Protein AF-A0A832XQK9-F1 (afdb_monomer_lite)

Structure (mmCIF, N/CA/C/O backbone):
data_AF-A0A832XQK9-F1
#
_entry.id   AF-A0A832XQK9-F1
#
loop_
_atom_site.group_PDB
_atom_site.id
_atom_site.type_symbol
_atom_site.label_atom_id
_atom_site.label_alt_id
_atom_site.label_comp_id
_atom_site.label_asym_id
_atom_site.label_entity_id
_atom_site.label_seq_id
_atom_site.pdbx_PDB_ins_code
_atom_site.Cartn_x
_atom_site.Cartn_y
_atom_site.Cartn_z
_atom_site.occupancy
_atom_site.B_iso_or_equiv
_atom_site.auth_seq_id
_atom_site.auth_comp_id
_atom_site.auth_asym_id
_atom_site.auth_atom_id
_atom_site.pdbx_PDB_model_num
ATOM 1 N N . GLU A 1 1 ? 8.154 -8.924 33.705 1.00 42.25 1 GLU A N 1
ATOM 2 C CA . GLU A 1 1 ? 8.379 -8.193 32.437 1.00 42.25 1 GLU A CA 1
ATOM 3 C C . GLU A 1 1 ? 7.563 -8.811 31.301 1.00 42.25 1 GLU A C 1
ATOM 5 O O . GLU A 1 1 ? 7.746 -9.981 30.993 1.00 42.25 1 GLU A O 1
ATOM 10 N N . THR A 1 2 ? 6.622 -8.068 30.712 1.00 49.50 2 THR A N 1
ATOM 11 C CA . THR A 1 2 ? 5.924 -8.478 29.480 1.00 49.50 2 THR A CA 1
ATOM 12 C C . THR A 1 2 ? 6.888 -8.351 28.293 1.00 49.50 2 THR A C 1
ATOM 14 O O . THR A 1 2 ? 7.481 -7.279 28.152 1.00 49.50 2 THR A O 1
ATOM 17 N N . PRO A 1 3 ? 7.079 -9.386 27.453 1.00 54.00 3 PRO A N 1
ATOM 18 C CA . PRO A 1 3 ? 7.988 -9.307 26.313 1.00 54.00 3 PRO A CA 1
ATOM 19 C C . PRO A 1 3 ? 7.544 -8.181 25.375 1.00 54.00 3 PRO A C 1
ATOM 21 O O . PRO A 1 3 ? 6.365 -8.090 25.039 1.00 54.00 3 PRO A O 1
ATOM 24 N N . VAL A 1 4 ? 8.472 -7.312 24.969 1.00 59.16 4 VAL A N 1
ATOM 25 C CA . VAL A 1 4 ? 8.212 -6.321 23.919 1.00 59.16 4 VAL A CA 1
ATOM 26 C C . VAL A 1 4 ? 7.977 -7.095 22.628 1.00 59.16 4 VAL A C 1
ATOM 28 O O . VAL A 1 4 ? 8.878 -7.756 22.115 1.00 59.16 4 VAL A O 1
ATOM 31 N N . ASP A 1 5 ? 6.739 -7.066 22.151 1.00 59.19 5 ASP A N 1
ATOM 32 C CA . ASP A 1 5 ? 6.314 -7.790 20.965 1.00 59.19 5 ASP A CA 1
ATOM 33 C C . ASP A 1 5 ? 6.904 -7.107 19.719 1.00 59.19 5 ASP A C 1
ATOM 35 O O . ASP A 1 5 ? 6.392 -6.104 19.214 1.00 59.19 5 ASP A O 1
ATOM 39 N N . PHE A 1 6 ? 8.036 -7.626 19.235 1.00 50.81 6 PHE A N 1
ATOM 40 C CA . PHE A 1 6 ? 8.734 -7.122 18.047 1.00 50.81 6 PHE A CA 1
ATOM 41 C C . PHE A 1 6 ? 7.914 -7.280 16.755 1.00 50.81 6 PHE A C 1
ATOM 43 O O . PHE A 1 6 ? 8.339 -6.796 15.710 1.00 50.81 6 PHE A O 1
ATOM 50 N N . SER A 1 7 ? 6.735 -7.909 16.804 1.00 53.75 7 SER A N 1
ATOM 51 C CA . SER A 1 7 ? 5.828 -8.068 15.660 1.00 53.75 7 SER A CA 1
ATOM 52 C C . SER A 1 7 ? 5.140 -6.759 15.232 1.00 53.75 7 SER A C 1
ATOM 54 O O . SER A 1 7 ? 4.765 -6.592 14.069 1.00 53.75 7 SER A O 1
ATOM 56 N N . LEU A 1 8 ? 5.031 -5.780 16.140 1.00 50.72 8 LEU A N 1
ATOM 57 C CA . LEU A 1 8 ? 4.363 -4.497 15.874 1.00 50.72 8 LEU A CA 1
ATOM 58 C C . LEU A 1 8 ? 5.087 -3.625 14.834 1.00 50.72 8 LEU A C 1
ATOM 60 O O . LEU A 1 8 ? 4.439 -2.850 14.133 1.00 50.72 8 LEU A O 1
ATOM 64 N N . VAL A 1 9 ? 6.411 -3.748 14.706 1.00 49.66 9 VAL A N 1
ATOM 65 C CA . VAL A 1 9 ? 7.229 -2.775 13.959 1.00 49.66 9 VAL A CA 1
ATOM 66 C C . VAL A 1 9 ? 7.551 -3.207 12.518 1.00 49.66 9 VAL A C 1
ATOM 68 O O . VAL A 1 9 ? 7.473 -2.351 11.642 1.00 49.66 9 VAL A O 1
ATOM 71 N N . PRO A 1 10 ? 7.818 -4.487 12.185 1.00 58.06 10 PRO A N 1
ATOM 72 C CA . PRO A 1 10 ? 8.023 -4.894 10.800 1.00 58.06 10 PRO A CA 1
ATOM 73 C C . PRO A 1 10 ? 6.745 -5.319 10.078 1.00 58.06 10 PRO A C 1
ATOM 75 O O . PRO A 1 10 ? 6.750 -5.264 8.857 1.00 58.06 10 PRO A O 1
ATOM 78 N N . LEU A 1 11 ? 5.674 -5.739 10.773 1.00 53.31 11 LEU A N 1
ATOM 79 C CA . LEU A 1 11 ? 4.445 -6.229 10.122 1.00 53.31 11 LEU A CA 1
ATOM 80 C C . LEU A 1 11 ? 3.352 -5.154 9.998 1.00 53.31 11 LEU A C 1
ATOM 82 O O . LEU A 1 11 ? 2.630 -5.115 9.005 1.00 53.31 11 LEU A O 1
ATOM 86 N N . GLY A 1 12 ? 3.262 -4.236 10.966 1.00 60.50 12 GLY A N 1
ATOM 87 C CA . GLY A 1 12 ? 2.307 -3.123 10.918 1.00 60.50 12 GLY A CA 1
ATOM 88 C C . GLY A 1 12 ? 2.576 -2.160 9.757 1.00 60.50 12 GLY A C 1
ATOM 89 O O . GLY A 1 12 ? 1.643 -1.712 9.092 1.00 60.50 12 GLY A O 1
ATOM 90 N N . MET A 1 13 ? 3.856 -1.903 9.456 1.00 60.34 13 MET A N 1
ATOM 91 C CA . MET A 1 13 ? 4.268 -1.095 8.303 1.00 60.34 13 MET A CA 1
ATOM 92 C C . MET A 1 13 ? 3.773 -1.659 6.957 1.00 60.34 13 MET A C 1
ATOM 94 O O . MET A 1 13 ? 3.115 -0.911 6.240 1.00 60.34 13 MET A O 1
ATOM 98 N N . PRO A 1 14 ? 4.002 -2.937 6.600 1.00 60.12 14 PRO A N 1
ATOM 99 C CA . PRO A 1 14 ? 3.483 -3.518 5.362 1.00 60.12 14 PRO A CA 1
ATOM 100 C C . PRO A 1 14 ? 1.967 -3.747 5.372 1.00 60.12 14 PRO A C 1
ATOM 102 O O . PRO A 1 14 ? 1.362 -3.825 4.307 1.00 60.12 14 PRO A O 1
ATOM 105 N N . MET A 1 15 ? 1.318 -3.832 6.538 1.00 64.88 15 MET A N 1
ATOM 106 C CA . MET A 1 15 ? -0.150 -3.828 6.592 1.00 64.88 15 MET A CA 1
ATOM 107 C C . MET A 1 15 ? -0.744 -2.455 6.239 1.00 64.88 15 MET A C 1
ATOM 109 O O . MET A 1 15 ? -1.805 -2.399 5.623 1.00 64.88 15 MET A O 1
ATOM 113 N N . LEU A 1 16 ? -0.068 -1.360 6.604 1.00 74.25 16 LEU A N 1
ATOM 114 C CA . LEU A 1 16 ? -0.450 0.008 6.232 1.00 74.25 16 LEU A CA 1
ATOM 115 C C . LEU A 1 16 ? -0.054 0.348 4.790 1.00 74.25 16 LEU A C 1
ATOM 117 O O . LEU A 1 16 ? -0.866 0.833 4.004 1.00 74.25 16 LEU A O 1
ATOM 121 N N . ALA A 1 17 ? 1.198 0.078 4.437 1.00 72.75 17 ALA A N 1
ATOM 122 C CA . ALA A 1 17 ? 1.734 0.205 3.094 1.00 72.75 17 ALA A CA 1
ATOM 123 C C . ALA A 1 17 ? 1.720 -1.181 2.447 1.00 72.75 17 ALA A C 1
ATOM 125 O O . ALA A 1 17 ? 2.714 -1.901 2.488 1.00 72.75 17 ALA A O 1
ATOM 126 N N . GLY A 1 18 ? 0.569 -1.565 1.888 1.00 75.19 18 GLY A N 1
ATOM 127 C CA . GLY A 1 18 ? 0.411 -2.855 1.218 1.00 75.19 18 GLY A CA 1
ATOM 128 C C . GLY A 1 18 ? 1.531 -3.139 0.200 1.00 75.19 18 GLY A C 1
ATOM 129 O O . GLY A 1 18 ? 2.136 -2.209 -0.343 1.00 75.19 18 GLY A O 1
ATOM 130 N N . PRO A 1 19 ? 1.802 -4.415 -0.122 1.00 75.44 19 PRO A N 1
ATOM 131 C CA . PRO A 1 19 ? 2.907 -4.799 -1.005 1.00 75.44 19 PRO A CA 1
ATOM 132 C C . PRO A 1 19 ? 2.845 -4.114 -2.382 1.00 75.44 19 PRO A C 1
ATOM 134 O O . PRO A 1 19 ? 3.877 -3.717 -2.916 1.00 75.44 19 PRO A O 1
ATOM 137 N N . GLY A 1 20 ? 1.641 -3.884 -2.921 1.00 77.81 20 GLY A N 1
ATOM 138 C CA . GLY A 1 20 ? 1.455 -3.140 -4.173 1.00 77.81 20 GLY A CA 1
ATOM 139 C C . GLY A 1 20 ? 1.853 -1.663 -4.080 1.00 77.81 20 GLY A C 1
ATOM 140 O O . GLY A 1 20 ? 2.425 -1.123 -5.026 1.00 77.81 20 GLY A O 1
ATOM 141 N N . SER A 1 21 ? 1.613 -1.024 -2.932 1.00 83.25 21 SER A N 1
ATOM 142 C CA . SER A 1 21 ? 1.985 0.369 -2.660 1.00 83.25 21 SER A CA 1
ATOM 143 C C . SER A 1 21 ? 3.503 0.536 -2.611 1.00 83.25 21 SER A C 1
ATOM 145 O O . SER A 1 21 ? 4.039 1.500 -3.152 1.00 83.25 21 SER A O 1
ATOM 147 N N . ILE A 1 22 ? 4.201 -0.429 -2.000 1.00 86.06 22 ILE A N 1
ATOM 148 C CA . ILE A 1 22 ? 5.667 -0.444 -1.920 1.00 86.06 22 ILE A CA 1
ATOM 149 C C . ILE A 1 22 ? 6.266 -0.559 -3.326 1.00 86.06 22 ILE A C 1
ATOM 151 O O . ILE A 1 22 ? 7.105 0.261 -3.703 1.00 86.06 22 ILE A O 1
ATOM 155 N N . SER A 1 23 ? 5.800 -1.523 -4.129 1.00 83.44 23 SER A N 1
ATOM 156 C CA . SER A 1 23 ? 6.256 -1.691 -5.515 1.00 83.44 23 SER A CA 1
ATOM 157 C C . SER A 1 23 ? 6.018 -0.441 -6.364 1.00 83.44 23 SER A C 1
ATOM 159 O O . SER A 1 23 ? 6.893 -0.059 -7.137 1.00 83.44 23 SER A O 1
ATOM 161 N N . LEU A 1 24 ? 4.872 0.225 -6.192 1.00 84.38 24 LEU A N 1
ATOM 162 C CA . LEU A 1 24 ? 4.540 1.440 -6.933 1.00 84.38 24 LEU A CA 1
ATOM 163 C C . LEU A 1 24 ? 5.477 2.604 -6.591 1.00 84.38 24 LEU A C 1
ATOM 165 O O . LEU A 1 24 ? 5.958 3.277 -7.497 1.00 84.38 24 LEU A O 1
ATOM 169 N N . VAL A 1 25 ? 5.764 2.843 -5.309 1.00 86.94 25 VAL A N 1
ATOM 170 C CA . VAL A 1 25 ? 6.683 3.922 -4.903 1.00 86.94 25 VAL A CA 1
ATOM 171 C C . VAL A 1 25 ? 8.095 3.662 -5.428 1.00 86.94 25 VAL A C 1
ATOM 173 O O . VAL A 1 25 ? 8.741 4.594 -5.906 1.00 86.94 25 VAL A O 1
ATOM 176 N N . ILE A 1 26 ? 8.553 2.406 -5.402 1.00 86.62 26 ILE A N 1
ATOM 177 C CA . ILE A 1 26 ? 9.841 2.019 -5.994 1.00 86.62 26 ILE A CA 1
ATOM 178 C C . ILE A 1 26 ? 9.833 2.303 -7.501 1.00 86.62 26 ILE A C 1
ATOM 180 O O . ILE A 1 26 ? 10.731 2.981 -7.995 1.00 86.62 26 ILE A O 1
ATOM 184 N N . LEU A 1 27 ? 8.796 1.856 -8.216 1.00 84.50 27 LEU A N 1
ATOM 185 C CA . LEU A 1 27 ? 8.656 2.076 -9.655 1.00 84.50 27 LEU A CA 1
ATOM 186 C C . LEU A 1 27 ? 8.652 3.572 -10.003 1.00 84.50 27 LEU A C 1
ATOM 188 O O . LEU A 1 27 ? 9.394 4.001 -10.888 1.00 84.50 27 LEU A O 1
ATOM 192 N N . LEU A 1 28 ? 7.859 4.378 -9.296 1.00 86.00 28 LEU A N 1
ATOM 193 C CA . LEU A 1 28 ? 7.789 5.825 -9.505 1.00 86.00 28 LEU A CA 1
ATOM 194 C C . LEU A 1 28 ? 9.117 6.516 -9.180 1.00 86.00 28 LEU A C 1
ATOM 196 O O . LEU A 1 28 ? 9.506 7.432 -9.893 1.00 86.00 28 LEU A O 1
ATOM 200 N N . GLY A 1 29 ? 9.840 6.054 -8.157 1.00 83.25 29 GLY A N 1
ATOM 201 C CA . GLY A 1 29 ? 11.168 6.569 -7.819 1.00 83.25 29 GLY A CA 1
ATOM 202 C C . GLY A 1 29 ? 12.240 6.254 -8.867 1.00 83.25 29 GLY A C 1
ATOM 203 O O . GLY A 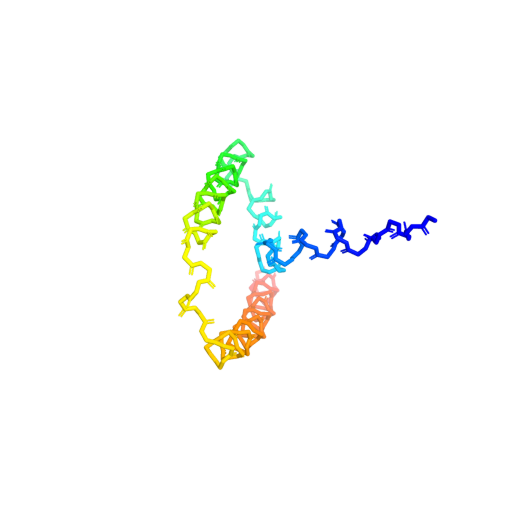1 29 ? 13.209 6.999 -8.984 1.00 83.25 29 GLY A O 1
ATOM 204 N N . THR A 1 30 ? 12.067 5.176 -9.639 1.00 81.94 30 THR A N 1
ATOM 205 C CA . THR A 1 30 ? 12.958 4.816 -10.758 1.00 81.94 30 THR A CA 1
ATOM 206 C C . THR A 1 30 ? 12.560 5.446 -12.094 1.00 81.94 30 THR A C 1
ATOM 208 O O . THR A 1 30 ? 13.335 5.383 -13.046 1.00 81.94 30 THR A O 1
ATOM 211 N N . ASN A 1 31 ? 11.371 6.053 -12.186 1.00 81.25 31 ASN A N 1
ATOM 212 C CA . ASN A 1 31 ? 10.898 6.684 -13.413 1.00 81.25 31 ASN A CA 1
ATOM 213 C C . ASN A 1 31 ? 11.453 8.113 -13.548 1.00 81.25 31 ASN A C 1
ATOM 215 O O . ASN A 1 31 ? 11.195 8.945 -12.680 1.00 81.25 31 ASN A O 1
ATOM 219 N N . PRO A 1 32 ? 12.149 8.446 -14.651 1.00 76.69 32 PRO A N 1
ATOM 220 C CA . PRO A 1 32 ? 12.762 9.763 -14.833 1.00 76.69 32 PRO A CA 1
ATOM 221 C C . PRO A 1 32 ? 11.741 10.898 -15.015 1.00 76.69 32 PRO A C 1
ATOM 223 O O . PRO A 1 32 ? 12.083 12.059 -14.811 1.00 76.69 32 PRO A O 1
ATOM 226 N N 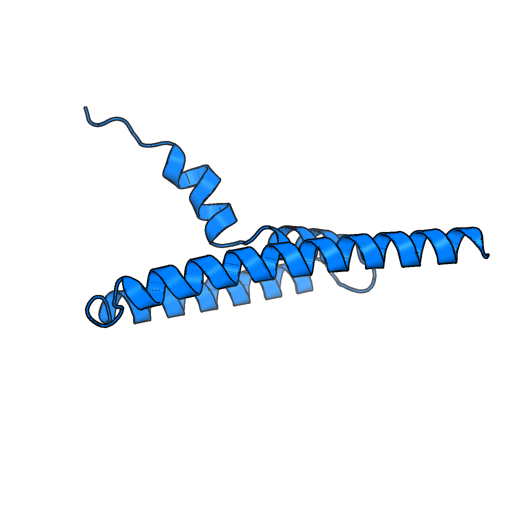. GLU A 1 33 ? 10.493 10.581 -15.375 1.00 82.94 33 GLU A N 1
ATOM 227 C CA . GLU A 1 33 ? 9.411 11.565 -15.510 1.00 82.94 33 GLU A CA 1
ATOM 228 C C . GLU A 1 33 ? 8.933 12.123 -14.161 1.00 82.94 33 GLU A C 1
ATOM 230 O O . GLU A 1 33 ? 8.419 13.243 -14.098 1.00 82.94 33 GLU A O 1
ATOM 235 N N . PHE A 1 34 ? 9.118 11.377 -13.067 1.00 85.44 34 PHE A N 1
ATOM 236 C CA . PHE A 1 34 ? 8.659 11.781 -11.743 1.00 85.44 34 PHE A CA 1
ATOM 237 C C . PHE A 1 34 ? 9.833 12.232 -10.881 1.00 85.44 34 PHE A C 1
ATOM 239 O O . PHE A 1 34 ? 10.740 11.468 -10.564 1.00 85.44 34 PHE A O 1
ATOM 246 N N . SER A 1 35 ? 9.800 13.490 -10.434 1.00 87.69 35 SER A N 1
ATOM 247 C CA . SER A 1 35 ? 10.800 13.959 -9.474 1.00 87.69 35 SER A CA 1
ATOM 248 C C . SER A 1 35 ? 10.640 13.240 -8.131 1.00 87.69 35 SER A C 1
ATOM 250 O O . SER A 1 35 ? 9.525 13.057 -7.632 1.00 87.69 35 SER A O 1
ATOM 252 N N . THR A 1 36 ? 11.759 12.909 -7.486 1.00 85.75 36 THR A N 1
ATOM 253 C CA . THR A 1 36 ? 11.766 12.306 -6.143 1.00 85.75 36 THR A CA 1
ATOM 254 C C . THR A 1 36 ? 10.976 13.147 -5.133 1.00 85.75 36 THR A C 1
ATOM 256 O O . THR A 1 36 ? 10.264 12.599 -4.294 1.00 85.75 36 THR A O 1
ATOM 259 N N . ASN A 1 37 ? 11.025 14.479 -5.255 1.00 87.75 37 ASN A N 1
ATOM 260 C CA . ASN A 1 37 ? 10.268 15.396 -4.400 1.00 87.75 37 ASN A CA 1
ATOM 261 C C . ASN A 1 37 ? 8.751 15.225 -4.558 1.00 87.75 37 ASN A C 1
ATOM 263 O O . ASN A 1 37 ? 8.027 15.241 -3.564 1.00 87.75 37 ASN A O 1
ATOM 267 N N . MET A 1 38 ? 8.267 15.021 -5.786 1.00 89.62 38 MET A N 1
ATOM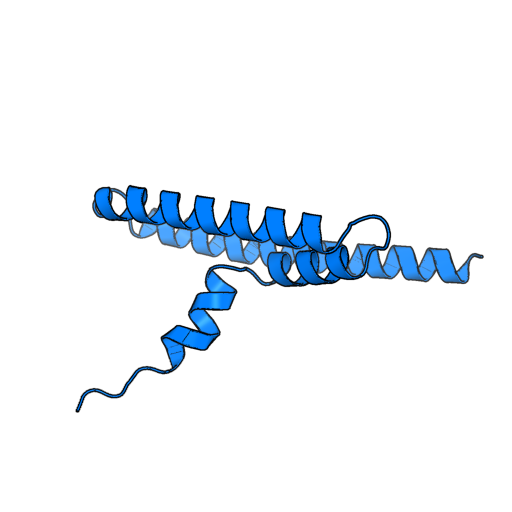 268 C CA . MET A 1 38 ? 6.846 14.790 -6.050 1.00 89.62 38 MET A CA 1
ATOM 269 C C . MET A 1 38 ? 6.369 13.467 -5.435 1.00 89.62 38 MET A C 1
ATOM 271 O O . MET A 1 38 ? 5.331 13.443 -4.773 1.00 89.62 38 MET A O 1
ATOM 275 N N . VAL A 1 39 ? 7.146 12.387 -5.584 1.00 89.38 39 VAL A N 1
ATOM 276 C CA . VAL A 1 39 ? 6.831 11.076 -4.983 1.00 89.38 39 VAL A CA 1
ATOM 277 C C . VAL A 1 39 ? 6.839 11.156 -3.450 1.00 89.38 39 VAL A C 1
ATOM 279 O O . VAL A 1 39 ? 5.944 10.620 -2.790 1.00 89.38 39 VAL A O 1
ATOM 282 N N . ALA A 1 40 ? 7.798 11.882 -2.869 1.00 89.19 40 ALA A N 1
ATOM 283 C CA . ALA A 1 40 ? 7.870 12.105 -1.427 1.00 89.19 40 ALA A CA 1
ATOM 284 C C . ALA A 1 40 ? 6.657 12.894 -0.901 1.00 89.19 40 ALA A C 1
ATOM 286 O O . ALA A 1 40 ? 6.028 12.471 0.071 1.00 89.19 40 ALA A O 1
ATOM 287 N N . MET A 1 41 ? 6.271 13.991 -1.563 1.00 92.62 41 MET A N 1
ATOM 288 C CA . MET A 1 41 ? 5.085 14.774 -1.190 1.00 92.62 41 MET A CA 1
ATOM 289 C C . MET A 1 41 ? 3.798 13.949 -1.291 1.00 92.62 41 MET A C 1
ATOM 291 O O . MET A 1 41 ? 2.971 14.002 -0.380 1.00 92.62 41 MET A O 1
ATOM 295 N N . ALA A 1 42 ? 3.645 13.144 -2.348 1.00 90.75 42 ALA A N 1
ATOM 296 C CA . ALA A 1 42 ? 2.499 12.249 -2.500 1.00 90.75 42 ALA A CA 1
ATOM 297 C C . ALA A 1 42 ? 2.432 11.211 -1.366 1.00 90.75 42 ALA A C 1
ATOM 299 O O . ALA A 1 42 ? 1.370 10.993 -0.784 1.00 90.75 42 ALA A O 1
ATOM 300 N N . THR A 1 43 ? 3.573 10.627 -0.992 1.00 89.81 43 THR A N 1
ATOM 301 C CA . THR A 1 43 ? 3.653 9.654 0.109 1.00 89.81 43 THR A CA 1
ATOM 302 C C . THR A 1 43 ? 3.262 10.290 1.446 1.00 89.81 43 THR A C 1
ATOM 304 O O . THR A 1 43 ? 2.463 9.722 2.191 1.00 89.81 43 THR A O 1
ATOM 307 N N . ILE A 1 44 ? 3.757 11.499 1.734 1.00 92.56 44 ILE A N 1
ATOM 308 C CA . ILE A 1 44 ? 3.396 12.252 2.946 1.00 92.56 44 ILE A CA 1
ATOM 309 C C . ILE A 1 44 ? 1.896 12.571 2.963 1.00 92.56 44 ILE A C 1
ATOM 311 O O . ILE A 1 44 ? 1.250 12.422 4.004 1.00 92.56 44 ILE A O 1
ATOM 315 N N . ALA A 1 45 ? 1.319 12.966 1.826 1.00 93.56 45 ALA A N 1
ATOM 316 C CA . ALA A 1 45 ? -0.109 13.252 1.721 1.00 93.56 45 ALA A CA 1
ATOM 317 C C . ALA A 1 45 ? -0.965 12.011 2.029 1.00 93.56 45 ALA A C 1
ATOM 319 O O . ALA A 1 45 ? -1.898 12.094 2.830 1.00 93.56 45 ALA A O 1
ATOM 320 N N . 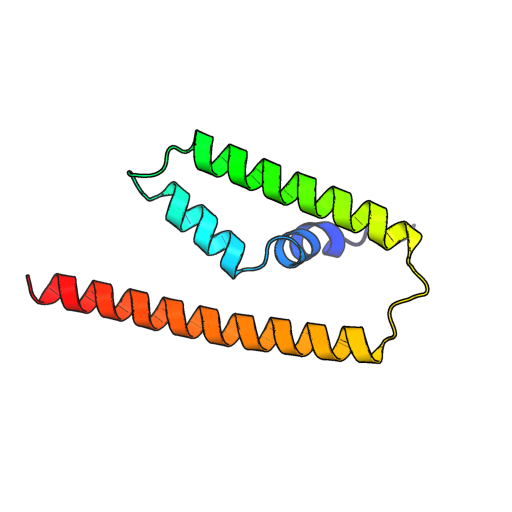VAL A 1 46 ? -0.612 10.848 1.468 1.00 92.00 46 VAL A N 1
ATOM 321 C CA . VAL A 1 46 ? -1.309 9.575 1.731 1.00 92.00 46 VAL A CA 1
ATOM 322 C C . VAL A 1 46 ? -1.188 9.162 3.200 1.00 92.00 46 VAL A C 1
ATOM 324 O O . VAL A 1 46 ? -2.182 8.758 3.808 1.00 92.00 46 VAL A O 1
ATOM 327 N N . MET A 1 47 ? -0.005 9.304 3.802 1.00 90.19 47 MET A N 1
ATOM 328 C CA . MET A 1 47 ? 0.201 9.008 5.225 1.00 90.19 47 MET A CA 1
ATOM 329 C C . MET A 1 47 ? -0.625 9.932 6.127 1.00 90.19 47 MET A C 1
ATOM 331 O O . MET A 1 47 ? -1.264 9.468 7.070 1.00 90.19 47 MET A O 1
ATOM 335 N N . THR A 1 48 ? -0.679 11.225 5.805 1.00 93.69 48 THR A N 1
ATOM 336 C CA . THR A 1 48 ? -1.474 12.214 6.553 1.00 93.69 48 THR A CA 1
ATOM 337 C C . THR A 1 48 ? -2.971 11.913 6.455 1.00 93.69 48 THR A C 1
ATOM 339 O O . THR A 1 48 ? -3.681 11.955 7.460 1.00 93.69 48 THR A O 1
ATOM 342 N N . LEU A 1 49 ? -3.454 11.549 5.264 1.00 93.50 49 LEU A N 1
ATOM 343 C CA . LEU A 1 49 ? -4.843 11.138 5.054 1.00 93.50 49 LEU A CA 1
ATOM 344 C C . LEU A 1 49 ? -5.180 9.864 5.845 1.00 93.50 49 LEU A C 1
ATOM 346 O O . LEU A 1 49 ? -6.219 9.798 6.498 1.00 93.50 49 LEU A O 1
ATOM 350 N N . SER A 1 50 ? -4.280 8.881 5.835 1.00 90.25 50 SER A N 1
ATOM 351 C CA . SER A 1 50 ? -4.442 7.626 6.581 1.00 90.25 50 SER A CA 1
ATOM 352 C C . SER A 1 50 ? -4.521 7.875 8.091 1.00 90.25 50 SER A C 1
ATOM 354 O O . SER A 1 50 ? -5.396 7.327 8.762 1.00 90.25 50 SER A O 1
ATOM 356 N N . LEU A 1 51 ? -3.668 8.764 8.616 1.00 89.88 51 LEU A N 1
ATOM 357 C CA . LEU A 1 51 ? -3.702 9.197 10.014 1.00 89.88 51 LEU A CA 1
ATOM 358 C C . LEU A 1 51 ? -5.055 9.828 10.375 1.00 89.88 51 LEU A C 1
ATOM 360 O O . LEU A 1 51 ? -5.646 9.471 11.394 1.00 89.88 51 LEU A O 1
ATOM 364 N N . LEU A 1 52 ? -5.564 10.738 9.538 1.00 92.44 52 LEU A N 1
ATOM 365 C CA . LEU A 1 52 ? -6.869 11.368 9.756 1.00 92.44 52 LEU A CA 1
ATOM 366 C C . LEU A 1 52 ? -7.983 10.323 9.811 1.00 92.44 52 LEU A C 1
ATOM 368 O O . LEU A 1 52 ? -8.772 10.324 10.754 1.00 92.44 52 LEU A O 1
ATOM 372 N N . ILE A 1 53 ? -8.013 9.390 8.856 1.00 89.62 53 ILE A N 1
ATOM 373 C CA . ILE A 1 53 ? -9.002 8.306 8.832 1.00 89.62 53 ILE A CA 1
ATOM 374 C C . ILE A 1 53 ? -8.936 7.483 10.124 1.00 89.62 53 ILE A C 1
ATOM 376 O O . ILE A 1 53 ? -9.975 7.207 10.716 1.00 89.62 53 ILE A O 1
ATOM 380 N N . PHE A 1 54 ? -7.743 7.135 10.606 1.00 86.00 54 PHE A N 1
ATOM 381 C CA . PHE A 1 54 ? -7.586 6.383 11.855 1.00 86.00 54 PHE A CA 1
ATOM 382 C C . PHE A 1 54 ? -8.092 7.139 13.084 1.00 86.00 54 PHE A C 1
ATOM 384 O O . PHE A 1 54 ? -8.744 6.537 13.939 1.00 86.00 54 PHE A O 1
ATOM 391 N N . ILE A 1 55 ? -7.858 8.450 13.163 1.00 88.75 55 ILE A N 1
ATOM 392 C CA . ILE A 1 55 ? -8.398 9.286 14.244 1.00 88.75 55 ILE A CA 1
ATOM 393 C C . ILE A 1 55 ? -9.933 9.299 14.193 1.00 88.75 55 ILE A C 1
ATOM 395 O O . ILE A 1 55 ? -10.580 9.130 15.227 1.00 88.75 55 ILE A O 1
ATOM 399 N N . LEU A 1 56 ? -10.524 9.439 13.000 1.00 87.06 56 LEU A N 1
ATOM 400 C CA . LEU A 1 56 ? -11.980 9.396 12.825 1.00 87.06 56 LEU A CA 1
ATOM 401 C C . LEU A 1 56 ? -12.560 8.024 13.206 1.00 87.06 56 LEU A C 1
ATOM 403 O O . LEU A 1 56 ? -13.580 7.953 13.891 1.00 87.06 56 LEU A O 1
ATOM 407 N N . VAL A 1 57 ? -11.898 6.937 12.805 1.00 84.75 57 VAL A N 1
ATOM 408 C CA . VAL A 1 57 ? -12.327 5.559 13.088 1.00 84.75 57 VAL A CA 1
ATOM 409 C C . VAL A 1 57 ? -12.203 5.213 14.572 1.00 84.75 57 VAL A C 1
ATOM 411 O O . VAL A 1 57 ? -13.077 4.526 15.095 1.00 84.75 57 VAL A O 1
ATOM 414 N N . SER A 1 58 ? -11.187 5.724 15.275 1.00 77.19 58 SER A N 1
ATOM 415 C CA . SER A 1 58 ? -11.039 5.562 16.732 1.00 77.19 58 SER A CA 1
ATOM 416 C C . SER A 1 58 ? -12.279 6.053 17.496 1.00 77.19 58 SER A C 1
ATOM 418 O O . SER A 1 58 ? -12.706 5.436 18.470 1.00 77.19 58 SER A O 1
ATOM 420 N N . SER A 1 59 ? -12.933 7.101 16.987 1.00 73.81 59 SER A N 1
ATOM 421 C CA . SER A 1 59 ? -14.194 7.622 17.530 1.00 73.81 59 SER A CA 1
ATOM 422 C C . SER A 1 59 ? -15.418 6.735 17.214 1.00 73.81 59 SER A C 1
ATOM 424 O O . SER A 1 59 ? -16.439 6.810 17.892 1.00 73.81 59 SER A O 1
ATOM 426 N N . MET A 1 60 ? -15.328 5.857 16.206 1.00 71.31 60 MET A N 1
ATOM 427 C CA . MET A 1 60 ? -16.421 5.004 15.707 1.00 71.31 60 MET A CA 1
ATOM 428 C C . MET A 1 60 ? -16.260 3.509 16.046 1.00 71.31 60 MET A C 1
ATOM 430 O O . MET A 1 60 ? -16.853 2.661 15.375 1.00 71.31 60 MET A O 1
ATOM 434 N N . SER A 1 61 ? -15.495 3.162 17.087 1.00 62.97 61 SER A N 1
ATOM 435 C CA . SER A 1 61 ? -15.095 1.777 17.416 1.00 62.97 61 SER A CA 1
ATOM 436 C C . SER A 1 61 ? -16.239 0.759 17.584 1.00 62.97 61 SER A C 1
ATOM 438 O O . SER A 1 61 ? -15.996 -0.441 17.514 1.00 62.97 61 SER A O 1
ATOM 440 N N . ASN A 1 62 ? -17.489 1.208 17.730 1.00 66.81 62 ASN A N 1
ATOM 441 C CA . ASN A 1 62 ? -18.657 0.344 17.923 1.00 66.81 62 ASN A CA 1
ATOM 442 C C . ASN A 1 62 ? -19.437 -0.000 16.638 1.00 66.81 62 ASN A C 1
ATOM 444 O O . ASN A 1 62 ? -20.452 -0.689 16.723 1.00 66.81 62 ASN A O 1
ATOM 448 N N . PHE A 1 63 ? -19.028 0.483 15.458 1.00 67.62 63 PHE A N 1
ATOM 449 C CA . PHE A 1 63 ? -19.843 0.349 14.237 1.00 67.62 63 PHE A CA 1
ATOM 450 C C . PHE A 1 63 ? -19.479 -0.842 13.335 1.00 67.62 63 PHE A C 1
ATOM 452 O O . PHE A 1 63 ? -20.277 -1.234 12.481 1.00 67.62 63 PHE A O 1
ATOM 459 N N . LEU A 1 64 ? -18.286 -1.421 13.486 1.00 75.69 64 LEU A N 1
ATOM 460 C CA . LEU A 1 64 ? -17.765 -2.409 12.542 1.00 75.69 64 LEU A CA 1
ATOM 461 C C . LEU A 1 6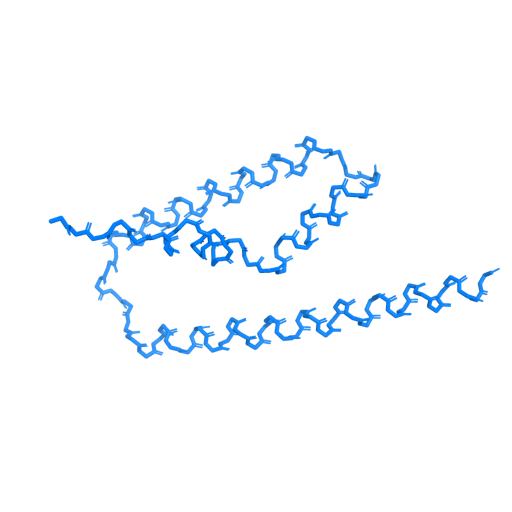4 ? -17.973 -3.835 13.066 1.00 75.69 64 LEU A C 1
ATOM 463 O O . LEU A 1 64 ? -17.281 -4.291 13.968 1.00 75.69 64 LEU A O 1
ATOM 467 N N . SER A 1 65 ? -18.949 -4.544 12.495 1.00 82.50 65 SER A N 1
ATOM 468 C CA . SER A 1 65 ? -19.213 -5.948 12.830 1.00 82.50 65 SER A CA 1
ATOM 469 C C . SER A 1 65 ? -18.105 -6.864 12.294 1.00 82.50 65 SER A C 1
ATOM 471 O O . SER A 1 65 ? -17.669 -6.712 11.149 1.00 82.50 65 SER A O 1
ATOM 473 N N . ASP A 1 66 ? -17.712 -7.873 13.075 1.00 84.38 66 ASP A N 1
ATOM 474 C CA . ASP A 1 66 ? -16.669 -8.856 12.728 1.00 84.38 66 ASP A CA 1
ATOM 475 C C . ASP A 1 66 ? -16.872 -9.522 11.357 1.00 84.38 66 ASP A C 1
ATOM 477 O O . ASP A 1 66 ? -15.912 -9.851 10.654 1.00 84.38 66 ASP A O 1
ATOM 481 N N . ASN A 1 67 ? -18.129 -9.698 10.938 1.00 87.12 67 ASN A N 1
ATOM 482 C CA . ASN A 1 67 ? -18.461 -10.253 9.626 1.00 87.12 67 ASN A CA 1
ATOM 483 C C . ASN A 1 67 ? -18.012 -9.335 8.481 1.00 87.12 67 ASN A C 1
ATOM 485 O O . ASN A 1 67 ? -17.482 -9.817 7.479 1.00 87.12 67 ASN A O 1
ATOM 489 N N . VAL A 1 68 ? -18.184 -8.020 8.636 1.00 86.62 68 VAL A N 1
ATOM 490 C CA . VAL A 1 68 ? -17.782 -7.020 7.636 1.00 86.62 68 VAL A CA 1
ATOM 491 C C . VAL A 1 68 ? -16.262 -6.988 7.519 1.00 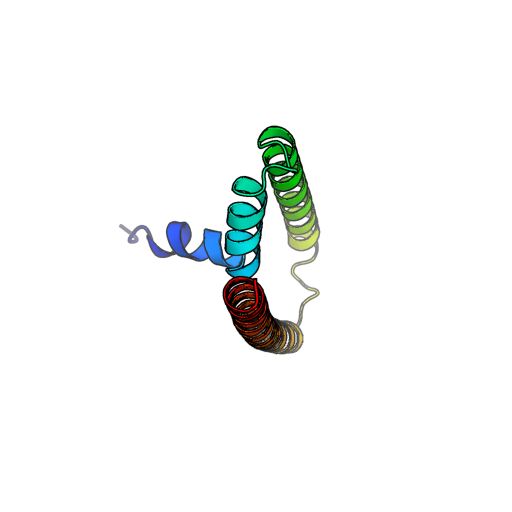86.62 68 VAL A C 1
ATOM 493 O O . VAL A 1 68 ? -15.735 -7.062 6.409 1.00 86.62 68 VAL A O 1
ATOM 496 N N . VAL A 1 69 ? -15.556 -6.981 8.654 1.00 85.81 69 VAL A N 1
ATOM 497 C CA . VAL A 1 69 ? -14.085 -7.028 8.687 1.00 85.81 69 VAL A CA 1
ATOM 498 C C . VAL A 1 69 ? -13.570 -8.270 7.962 1.00 85.81 69 VAL A C 1
ATOM 500 O O . VAL A 1 69 ? -12.709 -8.168 7.092 1.00 85.81 69 VAL A O 1
ATOM 503 N N . ARG A 1 70 ? -14.147 -9.445 8.242 1.00 88.81 70 ARG A N 1
ATOM 504 C CA . ARG A 1 70 ? -13.745 -10.706 7.602 1.00 88.81 70 ARG A CA 1
ATOM 505 C C . ARG A 1 70 ? -13.919 -10.682 6.082 1.00 88.81 70 ARG A C 1
ATOM 507 O O . ARG A 1 70 ? -13.054 -11.184 5.362 1.00 88.81 70 ARG A O 1
ATOM 514 N N . ILE A 1 71 ? -15.024 -10.119 5.593 1.00 92.69 71 ILE A N 1
ATOM 515 C CA . ILE A 1 71 ? -15.284 -9.998 4.152 1.00 92.69 71 ILE A CA 1
ATOM 516 C C . ILE A 1 71 ? -14.262 -9.054 3.511 1.00 92.69 71 ILE A C 1
ATOM 518 O O . ILE A 1 71 ? -13.655 -9.422 2.504 1.00 92.69 71 ILE A O 1
ATOM 522 N N . ILE A 1 72 ? -14.018 -7.886 4.113 1.00 88.56 72 ILE A N 1
ATOM 523 C CA . ILE A 1 72 ? -13.052 -6.904 3.601 1.00 88.56 72 ILE A CA 1
ATOM 524 C C . ILE A 1 72 ? -11.648 -7.511 3.538 1.00 88.56 72 ILE A C 1
ATOM 526 O O . ILE A 1 72 ? -11.008 -7.434 2.492 1.00 88.56 72 ILE A O 1
ATOM 530 N N . THR A 1 73 ? -11.191 -8.193 4.591 1.00 85.75 73 THR A N 1
ATOM 531 C CA . THR A 1 73 ? -9.873 -8.851 4.602 1.00 85.75 73 THR A CA 1
ATOM 532 C C . THR A 1 73 ? -9.733 -9.867 3.467 1.00 85.75 73 THR A C 1
ATOM 534 O O . THR A 1 73 ? -8.690 -9.936 2.814 1.00 85.75 73 THR A O 1
ATOM 537 N N . ARG A 1 74 ? -10.795 -10.627 3.170 1.00 90.81 74 ARG A N 1
ATOM 538 C CA . ARG A 1 74 ? -10.792 -11.584 2.055 1.00 90.81 74 ARG A CA 1
ATOM 539 C C . ARG A 1 74 ? -10.691 -10.882 0.700 1.00 90.81 74 ARG A C 1
ATOM 541 O O . ARG A 1 74 ? -9.946 -11.343 -0.161 1.00 90.81 74 ARG A O 1
ATOM 548 N N . ILE A 1 75 ? -11.403 -9.770 0.521 1.00 91.31 75 ILE A N 1
ATOM 549 C CA . ILE A 1 75 ? -11.352 -8.965 -0.708 1.00 91.31 75 ILE A CA 1
ATOM 550 C C . ILE A 1 75 ? -9.960 -8.356 -0.901 1.00 91.31 75 ILE A C 1
ATOM 552 O O . ILE A 1 75 ? -9.415 -8.464 -1.994 1.00 91.31 75 ILE A O 1
ATOM 556 N N . MET A 1 76 ? -9.351 -7.790 0.146 1.00 86.06 76 MET A N 1
ATOM 557 C CA . MET A 1 76 ? -7.995 -7.224 0.071 1.00 86.06 76 MET A CA 1
ATOM 558 C C . MET A 1 76 ? -6.968 -8.271 -0.386 1.00 86.06 76 MET A C 1
ATOM 560 O O . MET A 1 76 ? -6.134 -7.993 -1.252 1.00 86.06 76 MET A O 1
ATOM 564 N N . GLY A 1 77 ? -7.075 -9.502 0.127 1.00 85.81 77 GLY A N 1
ATOM 565 C CA . GLY A 1 77 ? -6.246 -10.622 -0.323 1.00 85.81 77 GLY A CA 1
ATOM 566 C C . GLY A 1 77 ? -6.452 -10.966 -1.803 1.00 85.81 77 GLY A C 1
ATOM 567 O O . GLY A 1 77 ? -5.478 -11.104 -2.540 1.00 85.81 77 GLY A O 1
ATOM 568 N N . LEU A 1 78 ? -7.704 -11.044 -2.267 1.00 92.00 78 LEU A N 1
ATOM 569 C CA . LEU A 1 78 ? -8.015 -11.322 -3.677 1.00 92.00 78 LEU A CA 1
ATOM 570 C C . LEU A 1 78 ? -7.529 -10.206 -4.614 1.00 92.00 78 LEU A C 1
ATOM 572 O O . LEU A 1 78 ? -6.950 -10.504 -5.656 1.00 92.00 78 LEU A O 1
ATOM 576 N N . LEU A 1 79 ? -7.698 -8.936 -4.233 1.00 89.06 79 LEU A N 1
ATOM 577 C CA . LEU A 1 79 ? -7.177 -7.793 -4.991 1.00 89.06 79 LEU A CA 1
ATOM 578 C C . LEU A 1 79 ? -5.655 -7.856 -5.122 1.00 89.06 79 LEU A C 1
ATOM 580 O O . LEU A 1 79 ? -5.124 -7.624 -6.202 1.00 89.06 79 LEU A O 1
ATOM 584 N N . THR A 1 80 ? -4.958 -8.233 -4.050 1.00 86.50 80 THR A N 1
ATOM 585 C CA . THR A 1 80 ? -3.497 -8.388 -4.073 1.00 86.50 80 THR A CA 1
ATOM 586 C C . THR A 1 80 ? -3.061 -9.447 -5.088 1.00 86.50 80 THR A C 1
ATOM 588 O O . THR A 1 80 ? -2.108 -9.222 -5.830 1.00 86.50 80 THR A O 1
ATOM 591 N N . VAL A 1 81 ? -3.781 -10.573 -5.177 1.00 90.25 81 VAL A N 1
ATOM 592 C CA . VAL A 1 81 ? -3.516 -11.618 -6.183 1.00 90.25 81 VAL A CA 1
ATOM 593 C C . VAL A 1 81 ? -3.721 -11.087 -7.602 1.00 90.25 81 VAL A C 1
ATOM 595 O O . VAL A 1 81 ? -2.885 -11.325 -8.471 1.00 90.25 81 VAL A O 1
ATOM 598 N N . VAL A 1 82 ? -4.806 -10.343 -7.835 1.00 91.94 82 VAL A N 1
ATOM 599 C CA . VAL A 1 82 ? -5.099 -9.748 -9.148 1.00 91.94 82 VAL A CA 1
ATOM 600 C C . VAL A 1 82 ? -4.015 -8.750 -9.555 1.00 91.94 82 VAL A C 1
ATOM 602 O O . VAL A 1 82 ? -3.511 -8.828 -10.672 1.00 91.94 82 VAL A O 1
ATOM 605 N N . ILE A 1 83 ? -3.607 -7.861 -8.646 1.00 88.38 83 ILE A N 1
ATOM 606 C CA . ILE A 1 83 ? -2.555 -6.866 -8.905 1.00 88.38 83 ILE A CA 1
ATOM 607 C C . ILE A 1 83 ? -1.214 -7.557 -9.181 1.00 88.38 83 ILE A C 1
ATOM 609 O O . ILE A 1 83 ? -0.500 -7.169 -10.101 1.00 88.38 83 ILE A O 1
ATOM 613 N N . ALA A 1 84 ? -0.881 -8.612 -8.435 1.00 86.25 84 ALA A N 1
ATOM 614 C CA . ALA A 1 84 ? 0.337 -9.380 -8.676 1.00 86.25 84 ALA A CA 1
ATOM 615 C C . ALA A 1 84 ? 0.342 -10.028 -10.071 1.00 86.25 84 ALA A C 1
ATOM 617 O O . ALA A 1 84 ? 1.353 -9.970 -10.771 1.00 86.25 84 ALA A O 1
ATOM 618 N N . ALA A 1 85 ? -0.787 -10.607 -10.496 1.00 92.56 85 ALA A N 1
ATOM 619 C CA . ALA A 1 85 ? -0.925 -11.159 -11.841 1.00 92.56 85 ALA A CA 1
ATOM 620 C C . ALA A 1 85 ? -0.802 -10.065 -12.913 1.00 92.56 85 ALA A C 1
ATOM 622 O O . ALA A 1 85 ? -0.088 -10.261 -13.894 1.00 92.56 85 ALA A O 1
ATOM 623 N N . GLN A 1 86 ? -1.432 -8.904 -12.705 1.00 88.88 86 GLN A N 1
ATOM 624 C CA . GLN A 1 86 ? -1.319 -7.756 -13.605 1.00 88.88 86 GLN A CA 1
ATOM 625 C C . GLN A 1 86 ? 0.144 -7.330 -13.793 1.00 88.88 86 GLN A C 1
ATOM 627 O O . GLN A 1 86 ? 0.612 -7.276 -14.925 1.00 88.88 86 GLN A O 1
ATOM 632 N N . TYR A 1 87 ? 0.895 -7.121 -12.707 1.00 85.31 87 TYR A N 1
ATOM 633 C CA . TYR A 1 87 ? 2.310 -6.739 -12.790 1.00 85.31 87 TYR A CA 1
ATOM 634 C C . TYR A 1 87 ? 3.180 -7.788 -13.490 1.00 85.31 87 TYR A C 1
ATOM 636 O O . TYR A 1 87 ? 4.130 -7.435 -14.190 1.00 85.31 87 TYR A O 1
ATOM 644 N N . LEU A 1 88 ? 2.856 -9.074 -13.337 1.00 89.50 88 LEU A N 1
ATOM 645 C CA . LEU A 1 88 ? 3.554 -10.147 -14.040 1.00 89.50 88 LEU A CA 1
ATOM 646 C C . LEU A 1 88 ? 3.325 -10.067 -15.558 1.00 89.50 88 LEU A C 1
ATOM 648 O O . LEU A 1 88 ? 4.279 -10.189 -16.328 1.00 89.50 88 LEU A O 1
ATOM 652 N N . PHE A 1 89 ? 2.085 -9.826 -15.991 1.00 92.75 89 PHE A N 1
ATOM 653 C CA . PHE A 1 89 ? 1.767 -9.639 -17.409 1.00 92.75 89 PHE A CA 1
ATOM 654 C C . PHE A 1 89 ? 2.354 -8.344 -17.977 1.00 92.75 89 PHE A C 1
ATOM 656 O O . PHE A 1 89 ? 2.901 -8.380 -19.079 1.00 92.75 89 PHE A O 1
ATOM 663 N N . ASP A 1 90 ? 2.312 -7.241 -17.228 1.00 88.94 90 ASP A N 1
ATOM 664 C CA . ASP A 1 90 ? 2.926 -5.969 -17.629 1.00 88.94 90 ASP A CA 1
ATOM 665 C C . ASP A 1 90 ? 4.438 -6.145 -17.850 1.00 88.94 90 ASP A C 1
ATOM 667 O O . ASP A 1 90 ? 4.979 -5.727 -18.876 1.00 88.94 90 ASP A O 1
ATOM 671 N N . GLY A 1 91 ? 5.119 -6.853 -16.942 1.00 86.25 91 GLY A N 1
ATOM 672 C CA . GLY A 1 91 ? 6.537 -7.183 -17.092 1.00 86.25 91 GLY A CA 1
ATOM 673 C C . GLY A 1 91 ? 6.835 -8.040 -18.329 1.00 86.25 91 GLY A C 1
ATOM 674 O O . GLY A 1 91 ? 7.790 -7.761 -19.058 1.00 86.25 91 GLY A O 1
ATOM 675 N N . LEU A 1 92 ? 6.006 -9.052 -18.609 1.00 92.88 92 LEU A N 1
ATOM 676 C CA . LEU A 1 92 ? 6.131 -9.890 -19.811 1.00 92.88 92 LEU A CA 1
ATOM 677 C C . LEU A 1 92 ? 5.896 -9.097 -21.104 1.00 92.88 92 LEU A C 1
ATOM 679 O O . LEU A 1 92 ? 6.614 -9.304 -22.084 1.00 92.88 92 LEU A O 1
ATOM 683 N N . ALA A 1 93 ? 4.918 -8.190 -21.114 1.00 90.56 93 ALA A N 1
ATOM 684 C CA . ALA A 1 93 ? 4.616 -7.345 -22.266 1.00 90.56 93 ALA A CA 1
ATOM 685 C C . ALA A 1 93 ? 5.790 -6.411 -22.598 1.00 90.56 93 ALA A C 1
ATOM 687 O O . ALA A 1 93 ? 6.194 -6.319 -23.761 1.00 90.56 93 ALA A O 1
ATOM 688 N N . VAL A 1 94 ? 6.386 -5.783 -21.578 1.00 90.69 94 VAL A N 1
ATOM 689 C CA . VAL A 1 94 ? 7.594 -4.956 -21.732 1.00 90.69 94 VAL A CA 1
ATOM 690 C C . VAL A 1 94 ? 8.764 -5.791 -22.259 1.00 90.69 94 VAL A C 1
ATOM 692 O O . VAL A 1 94 ? 9.429 -5.384 -23.214 1.00 90.69 94 VAL A O 1
ATOM 695 N N . TRP A 1 95 ? 8.994 -6.983 -21.700 1.00 91.00 95 TRP A N 1
ATOM 696 C CA . TRP A 1 95 ? 10.061 -7.877 -22.161 1.00 91.00 95 TRP A CA 1
ATOM 697 C C . TRP A 1 95 ? 9.898 -8.263 -23.639 1.00 91.00 95 TRP A C 1
ATOM 699 O O . TRP A 1 95 ? 10.858 -8.174 -24.405 1.00 91.00 95 TRP A O 1
ATOM 709 N N . HIS A 1 96 ? 8.680 -8.611 -24.068 1.00 90.62 96 HIS A N 1
ATOM 710 C CA . HIS A 1 96 ? 8.403 -8.953 -25.464 1.00 90.62 96 HIS A CA 1
ATOM 711 C C . HIS A 1 96 ? 8.599 -7.759 -26.412 1.00 90.62 96 HIS A C 1
ATOM 713 O O . HIS A 1 96 ? 9.173 -7.917 -27.487 1.00 90.62 96 HIS A O 1
ATOM 719 N N . ALA A 1 97 ? 8.181 -6.553 -26.012 1.00 88.44 97 ALA A N 1
ATOM 720 C CA . ALA A 1 97 ? 8.415 -5.336 -26.791 1.00 88.44 97 ALA A CA 1
ATOM 721 C C . ALA A 1 97 ? 9.913 -5.028 -26.969 1.00 88.44 97 ALA A C 1
ATOM 723 O O . ALA A 1 97 ? 10.314 -4.526 -28.014 1.00 88.44 97 ALA A O 1
ATOM 724 N N . THR A 1 98 ? 10.739 -5.376 -25.979 1.00 86.75 98 THR A N 1
ATOM 725 C CA . THR A 1 98 ? 12.193 -5.153 -26.022 1.00 86.75 98 THR A CA 1
ATOM 726 C C . THR A 1 98 ? 12.916 -6.145 -26.943 1.00 86.75 98 THR A C 1
ATOM 728 O O . THR A 1 98 ? 13.964 -5.815 -27.477 1.00 86.75 98 THR A O 1
ATOM 731 N N . LEU A 1 99 ? 12.375 -7.353 -27.142 1.00 83.69 99 LEU A N 1
ATOM 732 C CA . LEU A 1 99 ? 12.929 -8.361 -28.063 1.00 83.69 99 LEU A CA 1
ATOM 733 C C . LEU A 1 99 ? 12.504 -8.165 -29.524 1.00 83.69 99 LEU A C 1
ATOM 735 O O . LEU A 1 99 ? 13.129 -8.726 -30.422 1.00 83.69 99 LEU A O 1
ATOM 739 N N . GLY A 1 100 ? 11.405 -7.442 -29.752 1.00 66.25 100 GLY A N 1
ATOM 740 C CA . GLY A 1 100 ? 10.882 -7.142 -31.086 1.00 66.25 100 GLY A CA 1
ATOM 741 C C . GLY A 1 100 ? 11.480 -5.892 -31.745 1.00 66.25 100 GLY A C 1
ATOM 742 O O . GLY A 1 100 ? 11.161 -5.635 -32.905 1.00 66.25 100 GLY A O 1
ATOM 743 N N . ALA A 1 101 ? 12.303 -5.129 -31.018 1.00 51.59 101 ALA A N 1
ATOM 744 C CA . ALA A 1 101 ? 13.083 -3.983 -31.496 1.00 51.59 101 ALA A CA 1
ATOM 745 C C . ALA A 1 101 ? 14.562 -4.370 -31.642 1.00 51.59 101 ALA A C 1
ATOM 747 O O . ALA A 1 101 ? 15.206 -3.846 -32.578 1.00 51.59 101 ALA A O 1
#

Sequence (101 aa):
ETPVDFSLVPLGMPMLAGPGSISLVILLGTNPEFSTNMVAMATIAVMTLSLLIFILVSSMSNFLSDNVVRIITRIMGLLTVVIAAQYLFDGLAVWHATLGA

Foldseek 3Di:
DPDPPPCCPPPVVCVLCPPLNVVVLVVLPPDPVHDPVNSVVVVVVSVVVVVVVVVVVVVVVPPDDPVNVVVVVVVVVVVVVVVVVVVVVVVVVVVVVVVVD

pLDDT: mean 80.73, std 13.03, range [42.25, 93.69]

Secondary structure (DSSP, 8-state):
-----GGGTTTHHHHHS-HHHHHHHHHHHH-TTS-HHHHHHHHHHHHHHHHHHHHHHHTTTTS--HHHHHHHHHHHHHHHHHHHHHHHHHHHHHHHHHH--

Radius of gyration: 18.4 Å; chains: 1; bounding box: 33×27×64 Å